Protein AF-A0A3D0P123-F1 (afdb_monomer_lite)

Sequence (82 aa):
MKLAGASLPGFVVRFDQLAEILVTTLIFVVLGLVFFTIAYFILSRIFDIHHEIEEDHNTALGIIIGSIMIGIAIIIAAAIHG

Secondary structure (DSSP, 8-state):
--------SS----HHHHHHHHHHHHHHHHHHHHHHHHHHHHHHHHS-HHHHHHTS--HHHHHHHHHHHHHHHHHHHHHHH-

Radius of gyration: 21.49 Å; chains: 1; bounding box: 66×27×42 Å

pLDDT: mean 82.46, std 12.27, range [41.72, 94.06]

Structure (mmCIF, N/CA/C/O backbone):
data_AF-A0A3D0P123-F1
#
_entry.id   AF-A0A3D0P123-F1
#
loop_
_atom_site.group_PDB
_atom_site.id
_atom_site.type_symbol
_atom_site.label_atom_id
_atom_site.label_alt_id
_atom_site.label_comp_id
_atom_site.label_asym_id
_atom_site.label_entity_id
_atom_site.label_seq_id
_atom_site.pdbx_PDB_ins_code
_atom_site.Cartn_x
_atom_site.Cartn_y
_atom_site.Cartn_z
_atom_site.occupancy
_atom_site.B_iso_or_equiv
_atom_site.auth_seq_id
_atom_site.auth_comp_id
_atom_site.auth_asym_id
_atom_site.auth_atom_id
_atom_site.pdbx_PDB_model_num
ATOM 1 N N . MET A 1 1 ? 45.750 10.616 -23.871 1.00 46.62 1 MET A N 1
ATOM 2 C CA . MET A 1 1 ? 45.186 11.981 -23.805 1.00 46.62 1 MET A CA 1
ATOM 3 C C . MET A 1 1 ? 44.150 12.131 -24.917 1.00 46.62 1 MET A C 1
ATOM 5 O O . MET A 1 1 ? 44.467 12.598 -25.999 1.00 46.62 1 MET A O 1
ATOM 9 N N . LYS A 1 2 ? 42.934 11.618 -24.692 1.00 41.72 2 LYS A N 1
ATOM 10 C CA . LYS A 1 2 ? 41.781 11.807 -25.580 1.00 41.72 2 LYS A CA 1
ATOM 11 C C . LYS A 1 2 ? 40.723 12.482 -24.720 1.00 41.72 2 LYS A C 1
ATOM 13 O O . LYS A 1 2 ? 40.396 11.985 -23.647 1.00 41.72 2 LYS A O 1
ATOM 18 N N . LEU A 1 3 ? 40.392 13.694 -25.136 1.00 47.50 3 LEU A N 1
ATOM 19 C CA . LEU A 1 3 ? 39.678 14.703 -24.376 1.00 47.50 3 LEU A CA 1
ATOM 20 C C . LEU A 1 3 ? 38.312 14.195 -23.925 1.00 47.50 3 LEU A C 1
ATOM 22 O O . LEU A 1 3 ? 37.609 13.520 -24.674 1.00 47.50 3 LEU A O 1
ATOM 26 N N . ALA A 1 4 ? 37.982 14.559 -22.689 1.00 52.47 4 ALA A N 1
ATOM 27 C CA . ALA A 1 4 ? 36.662 14.485 -22.104 1.00 52.47 4 ALA A CA 1
ATOM 28 C C . ALA A 1 4 ? 35.619 15.020 -23.096 1.00 52.47 4 ALA A C 1
ATOM 30 O O . ALA A 1 4 ? 35.516 16.224 -23.328 1.00 52.47 4 ALA A O 1
ATOM 31 N N . GLY A 1 5 ? 34.854 14.104 -23.689 1.00 49.75 5 GLY A N 1
ATOM 32 C CA . GLY A 1 5 ? 33.576 14.424 -24.300 1.00 49.75 5 GLY A CA 1
ATOM 33 C C . GLY A 1 5 ? 32.632 14.796 -23.171 1.00 49.75 5 GLY A C 1
ATOM 34 O O . GLY A 1 5 ? 32.056 13.917 -22.533 1.00 49.75 5 GLY A O 1
ATOM 35 N N . ALA A 1 6 ? 32.548 16.093 -22.885 1.00 56.94 6 ALA A N 1
ATOM 36 C CA . ALA A 1 6 ? 31.529 16.668 -22.030 1.00 56.94 6 ALA A CA 1
ATOM 37 C C . ALA A 1 6 ? 30.159 16.284 -22.606 1.00 56.94 6 ALA A C 1
ATOM 39 O O . ALA A 1 6 ? 29.661 16.895 -23.550 1.00 56.94 6 ALA A O 1
ATOM 40 N N . SER A 1 7 ? 29.582 15.213 -22.066 1.00 56.12 7 SER A N 1
ATOM 41 C CA . SER A 1 7 ? 28.165 14.924 -22.198 1.00 56.12 7 SER A CA 1
ATOM 42 C C . SER A 1 7 ? 27.451 16.026 -21.431 1.00 56.12 7 SER A C 1
ATOM 44 O O . SER A 1 7 ? 27.589 16.138 -20.216 1.00 56.12 7 SER A O 1
ATOM 46 N N . LEU A 1 8 ? 26.762 16.899 -22.163 1.00 59.50 8 LEU A N 1
ATOM 47 C CA . LEU A 1 8 ? 25.858 17.884 -21.586 1.00 59.50 8 LEU A CA 1
ATOM 48 C C . LEU A 1 8 ? 24.919 17.145 -20.613 1.00 59.50 8 LEU A C 1
ATOM 50 O O . LEU A 1 8 ? 24.186 16.252 -21.050 1.00 59.50 8 LEU A O 1
ATOM 54 N N . PRO A 1 9 ? 24.957 17.450 -19.304 1.00 61.41 9 PRO A N 1
ATOM 55 C CA . PRO A 1 9 ? 24.114 16.785 -18.329 1.00 61.41 9 PRO A CA 1
ATOM 56 C C . PRO A 1 9 ? 22.736 17.432 -18.416 1.00 61.41 9 PRO A C 1
ATOM 58 O O . PRO A 1 9 ? 22.446 18.412 -17.739 1.00 61.41 9 PRO A O 1
ATOM 61 N N . GLY A 1 10 ? 21.895 16.944 -19.319 1.00 63.84 10 GLY A N 1
ATOM 62 C CA . GLY A 1 10 ? 20.560 17.502 -19.453 1.00 63.84 10 GLY A CA 1
ATOM 63 C C . GLY A 1 10 ? 19.835 16.998 -20.680 1.00 63.84 10 GLY A C 1
ATOM 64 O O . GLY A 1 10 ? 19.991 17.545 -21.763 1.00 63.84 10 GLY A O 1
ATOM 65 N N . PHE A 1 11 ? 18.983 15.999 -20.465 1.00 64.62 11 PHE A N 1
ATOM 66 C CA . PHE A 1 11 ? 17.823 15.731 -21.312 1.00 64.62 11 PHE A CA 1
ATOM 67 C C . PHE A 1 11 ? 18.104 15.154 -22.713 1.00 64.62 11 PHE A C 1
ATOM 69 O O . PHE A 1 11 ? 17.677 15.687 -23.733 1.00 64.62 11 PHE A O 1
ATOM 76 N N . VAL A 1 12 ? 18.748 13.985 -22.765 1.00 71.31 12 VAL A N 1
ATOM 77 C CA . VAL A 1 12 ? 18.583 13.058 -23.897 1.00 71.31 12 VAL A CA 1
ATOM 78 C C . VAL A 1 12 ? 17.588 11.984 -23.460 1.00 71.31 12 VAL A C 1
ATOM 80 O O . VAL A 1 12 ? 17.955 11.058 -22.739 1.00 71.31 12 VAL A O 1
ATOM 83 N N . VAL A 1 13 ? 16.313 12.125 -23.842 1.00 73.38 13 VAL A N 1
ATOM 84 C CA . VAL A 1 13 ? 15.286 11.107 -23.564 1.00 73.38 13 VAL A CA 1
ATOM 85 C C . VAL A 1 13 ? 15.539 9.902 -24.466 1.00 73.38 13 VAL A C 1
ATOM 87 O O . VAL A 1 13 ? 15.330 9.941 -25.676 1.00 73.38 13 VAL A O 1
ATOM 90 N N . ARG A 1 14 ? 16.021 8.824 -23.856 1.00 82.50 14 ARG A N 1
ATOM 91 C CA . ARG A 1 14 ? 16.245 7.523 -24.484 1.00 82.50 14 ARG A CA 1
ATOM 92 C C . ARG A 1 14 ? 14.934 6.738 -24.458 1.00 82.50 14 ARG A C 1
ATOM 94 O O . ARG A 1 14 ? 14.562 6.189 -23.424 1.00 82.50 14 ARG A O 1
ATOM 101 N N . PHE A 1 15 ? 14.199 6.731 -25.570 1.00 82.81 15 PHE A N 1
ATOM 102 C CA . PHE A 1 15 ? 12.892 6.060 -25.663 1.00 82.81 15 PHE A CA 1
ATOM 103 C C . PHE A 1 15 ? 12.964 4.553 -25.365 1.00 82.81 15 PHE A C 1
ATOM 105 O O . PHE A 1 15 ? 12.016 3.994 -24.822 1.00 82.81 15 PHE A O 1
ATOM 112 N N . ASP A 1 16 ? 14.104 3.924 -25.659 1.00 84.62 16 ASP A N 1
ATOM 113 C CA . ASP A 1 16 ? 14.430 2.545 -25.293 1.00 84.62 16 ASP A CA 1
ATOM 114 C C . ASP A 1 16 ? 14.397 2.325 -23.771 1.00 84.62 16 ASP A C 1
ATOM 116 O O . ASP A 1 16 ? 13.754 1.393 -23.296 1.00 84.62 16 ASP A O 1
ATOM 120 N N . GLN A 1 17 ? 15.001 3.234 -23.002 1.00 85.12 17 GLN A N 1
ATOM 121 C CA . GLN A 1 17 ? 15.018 3.169 -21.535 1.00 85.12 17 GLN A CA 1
ATOM 122 C C . GLN A 1 17 ? 13.651 3.511 -20.935 1.00 85.12 17 GLN A C 1
ATOM 124 O O . GLN A 1 17 ? 13.238 2.932 -19.933 1.00 85.12 17 GLN A O 1
ATOM 129 N N . LEU A 1 18 ? 12.923 4.444 -21.555 1.00 86.81 18 LEU A N 1
ATOM 130 C CA . LEU A 1 18 ? 11.606 4.854 -21.075 1.00 86.81 18 LEU A CA 1
ATOM 131 C C . LEU A 1 18 ? 10.605 3.692 -21.116 1.00 86.81 18 LEU A C 1
ATOM 133 O O . LEU A 1 18 ? 9.834 3.519 -20.176 1.00 86.81 18 LEU A O 1
ATOM 137 N N . ALA A 1 19 ? 10.636 2.885 -22.180 1.00 88.88 19 ALA A N 1
ATOM 138 C CA . ALA A 1 19 ? 9.776 1.714 -22.308 1.00 88.88 19 ALA A CA 1
ATOM 139 C C . ALA A 1 19 ? 10.029 0.693 -21.185 1.00 88.88 19 ALA A C 1
ATOM 141 O O . ALA A 1 19 ? 9.081 0.216 -20.564 1.00 88.88 19 ALA A O 1
ATOM 142 N N . GLU A 1 20 ? 11.295 0.408 -20.877 1.00 87.81 20 GLU A N 1
ATOM 143 C CA . GLU A 1 20 ? 11.686 -0.519 -19.808 1.00 87.81 20 GLU A CA 1
ATOM 144 C C . GLU A 1 20 ? 11.235 -0.029 -18.420 1.00 87.81 20 GLU A C 1
ATOM 146 O O . GLU A 1 20 ? 10.649 -0.789 -17.640 1.00 87.81 20 GLU A O 1
ATOM 151 N N . ILE A 1 21 ? 11.419 1.266 -18.136 1.00 87.75 21 ILE A N 1
ATOM 152 C CA . ILE A 1 21 ? 10.980 1.894 -16.881 1.00 87.75 21 ILE A CA 1
ATOM 153 C C . ILE A 1 21 ? 9.453 1.851 -16.750 1.00 87.75 21 ILE A C 1
ATOM 155 O O . ILE A 1 21 ? 8.934 1.537 -15.677 1.00 87.75 21 ILE A O 1
ATOM 159 N N . LEU A 1 22 ? 8.718 2.145 -17.826 1.00 89.88 22 LEU A N 1
ATOM 160 C CA . LEU A 1 22 ? 7.253 2.131 -17.818 1.00 89.88 22 LEU A CA 1
ATOM 161 C C . LEU A 1 22 ? 6.690 0.729 -17.576 1.00 89.88 22 LEU A C 1
ATOM 163 O O . LEU A 1 22 ? 5.770 0.583 -16.774 1.00 89.88 22 LEU A O 1
ATOM 167 N N . VAL A 1 23 ? 7.249 -0.299 -18.222 1.00 90.94 23 VAL A N 1
ATOM 168 C CA . VAL A 1 23 ? 6.829 -1.695 -18.014 1.00 90.94 23 VAL A CA 1
ATOM 169 C C . VAL A 1 23 ? 7.067 -2.113 -16.566 1.00 90.94 23 VAL A C 1
ATOM 171 O O . VAL A 1 23 ? 6.159 -2.627 -15.915 1.00 90.94 23 VAL A O 1
ATOM 174 N N . THR A 1 24 ? 8.254 -1.824 -16.037 1.00 86.94 24 THR A N 1
ATOM 175 C CA . THR A 1 24 ? 8.612 -2.130 -14.647 1.00 86.94 24 THR A CA 1
ATOM 176 C C . THR A 1 24 ? 7.679 -1.421 -13.660 1.00 86.94 24 THR A C 1
ATOM 178 O O . THR A 1 24 ? 7.127 -2.044 -12.754 1.00 86.94 24 THR A O 1
ATOM 181 N N . THR A 1 25 ? 7.417 -0.130 -13.883 1.00 87.06 25 THR A N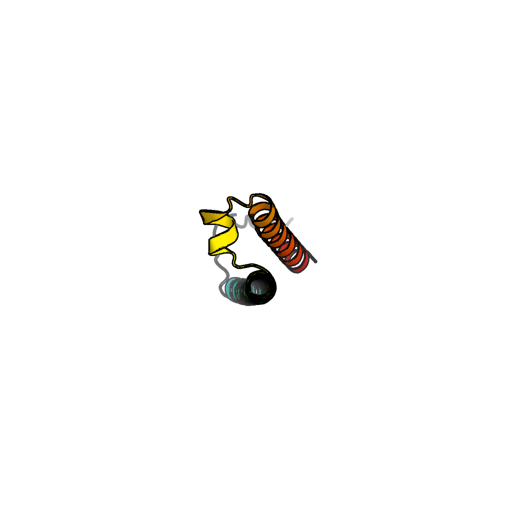 1
ATOM 182 C CA . THR A 1 25 ? 6.489 0.669 -13.068 1.00 87.06 25 THR A CA 1
ATOM 183 C C . THR A 1 25 ? 5.078 0.086 -13.099 1.00 87.06 25 THR A C 1
ATOM 185 O O . THR A 1 25 ? 4.444 -0.047 -12.054 1.00 87.06 25 THR A O 1
ATOM 188 N N . LEU A 1 26 ? 4.585 -0.303 -14.278 1.00 92.00 26 LEU A N 1
ATOM 189 C CA . LEU A 1 26 ? 3.247 -0.866 -14.432 1.00 92.00 26 LEU A CA 1
ATOM 190 C C . LEU A 1 26 ? 3.091 -2.177 -13.653 1.00 92.00 26 LEU A C 1
ATOM 192 O O . LEU A 1 26 ? 2.080 -2.366 -12.981 1.00 92.00 26 LEU A O 1
ATOM 196 N N . ILE A 1 27 ? 4.100 -3.051 -13.691 1.00 90.38 27 ILE A N 1
ATOM 197 C CA . ILE A 1 27 ? 4.103 -4.309 -12.932 1.00 90.38 27 ILE A CA 1
ATOM 198 C C . ILE A 1 27 ? 3.984 -4.029 -11.429 1.00 90.38 27 ILE A C 1
ATOM 200 O O . ILE A 1 27 ? 3.128 -4.614 -10.765 1.00 90.38 27 ILE A O 1
ATOM 204 N N . PHE A 1 28 ? 4.784 -3.103 -10.891 1.00 86.06 28 PHE A N 1
ATOM 205 C CA . PHE A 1 28 ? 4.737 -2.772 -9.463 1.00 86.06 28 PHE A CA 1
ATOM 206 C C . PHE A 1 28 ? 3.437 -2.082 -9.044 1.00 86.06 28 PHE A C 1
ATOM 208 O O . PHE A 1 28 ? 2.918 -2.376 -7.967 1.00 86.06 28 PHE A O 1
ATOM 215 N N . VAL A 1 29 ? 2.866 -1.223 -9.892 1.00 88.50 29 VAL A N 1
ATOM 216 C CA . VAL A 1 29 ? 1.549 -0.613 -9.647 1.00 88.50 29 VAL A CA 1
ATOM 217 C C . VAL A 1 29 ? 0.461 -1.683 -9.582 1.00 88.50 29 VAL A C 1
ATOM 219 O O . VAL A 1 29 ? -0.350 -1.673 -8.656 1.00 88.50 29 VAL A O 1
ATOM 222 N N . VAL A 1 30 ? 0.457 -2.634 -10.521 1.00 91.81 30 VAL A N 1
ATOM 223 C CA . VAL A 1 30 ? -0.516 -3.736 -10.534 1.00 91.81 30 VAL A CA 1
ATOM 224 C C . VAL A 1 30 ? -0.355 -4.621 -9.302 1.00 91.81 30 VAL A C 1
ATOM 226 O O . VAL A 1 30 ? -1.349 -4.941 -8.655 1.00 91.81 30 VAL A O 1
ATOM 229 N N . LEU A 1 31 ? 0.877 -4.973 -8.926 1.00 89.62 31 LEU A N 1
ATOM 230 C CA . LEU A 1 31 ? 1.134 -5.731 -7.701 1.00 89.62 31 LEU A CA 1
ATOM 231 C C . LEU A 1 31 ? 0.621 -4.987 -6.462 1.00 89.62 31 LEU A C 1
ATOM 233 O O . LEU A 1 31 ? -0.097 -5.573 -5.654 1.00 89.62 31 LEU A O 1
ATOM 237 N N . GLY A 1 32 ? 0.924 -3.692 -6.340 1.00 86.62 32 GLY A N 1
ATOM 238 C CA . GLY A 1 32 ? 0.440 -2.855 -5.243 1.00 86.62 32 GLY A CA 1
ATOM 239 C C . GLY A 1 32 ? -1.086 -2.816 -5.155 1.00 86.62 32 GLY A C 1
ATOM 240 O O . GLY A 1 32 ? -1.642 -2.989 -4.071 1.00 86.62 32 GLY A O 1
ATOM 241 N N . LEU A 1 33 ? -1.766 -2.670 -6.296 1.00 91.50 33 LEU A N 1
ATOM 242 C CA . LEU A 1 33 ? -3.227 -2.710 -6.383 1.00 91.50 33 LEU A CA 1
ATOM 243 C C . LEU A 1 33 ? -3.793 -4.064 -5.949 1.00 91.50 33 LEU A C 1
ATOM 245 O O . LEU A 1 33 ? -4.748 -4.097 -5.182 1.00 91.50 33 LEU A O 1
ATOM 249 N N . VAL A 1 34 ? -3.192 -5.176 -6.377 1.00 92.50 34 VAL A N 1
ATOM 250 C CA . VAL A 1 34 ? -3.633 -6.521 -5.978 1.00 92.50 34 VAL A CA 1
ATOM 251 C C . VAL A 1 34 ? -3.533 -6.701 -4.462 1.00 92.50 34 VAL A C 1
ATOM 253 O O . VAL A 1 34 ? -4.508 -7.114 -3.832 1.00 92.50 34 VAL A O 1
ATOM 256 N N . PHE A 1 35 ? -2.398 -6.345 -3.852 1.00 89.19 35 PHE A N 1
ATOM 257 C CA . PHE A 1 35 ? -2.235 -6.432 -2.397 1.00 89.19 35 PHE A CA 1
ATOM 258 C C . PHE A 1 35 ? -3.202 -5.510 -1.650 1.00 89.19 35 PHE A C 1
ATOM 260 O O . PHE A 1 35 ? -3.800 -5.932 -0.659 1.00 89.19 35 PHE A O 1
ATOM 267 N N . PHE A 1 36 ? -3.399 -4.286 -2.143 1.00 89.06 36 PHE A N 1
ATOM 268 C CA . PHE A 1 36 ? -4.372 -3.347 -1.593 1.00 89.06 36 PHE A CA 1
ATOM 269 C C . PHE A 1 36 ? -5.789 -3.922 -1.622 1.00 89.06 36 PHE A C 1
ATOM 271 O O . PHE A 1 36 ? -6.465 -3.940 -0.596 1.00 89.06 36 PHE A O 1
ATOM 278 N N . THR A 1 37 ? -6.230 -4.437 -2.771 1.00 91.56 37 THR A N 1
ATOM 279 C CA . THR A 1 37 ? -7.566 -5.015 -2.922 1.00 91.56 37 THR A CA 1
ATOM 280 C C . THR A 1 37 ? -7.761 -6.212 -2.002 1.00 91.56 37 THR A C 1
ATOM 282 O O . THR A 1 37 ? -8.803 -6.304 -1.361 1.00 91.56 37 THR A O 1
ATOM 285 N N . ILE A 1 38 ? -6.771 -7.102 -1.880 1.00 92.44 38 ILE A N 1
ATOM 286 C CA . ILE A 1 38 ? -6.850 -8.254 -0.971 1.00 92.44 38 ILE A CA 1
ATOM 287 C C . ILE A 1 38 ? -6.969 -7.786 0.484 1.00 92.44 38 ILE A C 1
ATOM 289 O O . ILE A 1 38 ? -7.855 -8.247 1.203 1.00 92.44 38 ILE A O 1
ATOM 293 N N . ALA A 1 39 ? -6.116 -6.856 0.918 1.00 89.12 39 ALA A N 1
ATOM 294 C CA . ALA A 1 39 ? -6.134 -6.355 2.289 1.00 89.12 39 ALA A CA 1
ATOM 295 C C . ALA A 1 39 ? -7.452 -5.637 2.620 1.00 89.12 39 ALA A C 1
ATOM 297 O O . ALA A 1 39 ? -8.057 -5.905 3.659 1.00 89.12 39 ALA A O 1
ATOM 298 N N . TYR A 1 40 ? -7.931 -4.779 1.715 1.00 88.44 40 TYR A N 1
ATOM 299 C CA . TYR A 1 40 ? -9.211 -4.091 1.862 1.00 88.44 40 TYR A CA 1
ATOM 300 C C . TYR A 1 40 ? -10.385 -5.073 1.882 1.00 88.44 40 TYR A C 1
ATOM 302 O O . TYR A 1 40 ? -11.262 -4.962 2.735 1.00 88.44 40 TYR A O 1
ATOM 310 N N . PHE A 1 41 ? -10.390 -6.068 0.991 1.00 91.94 41 PHE A N 1
ATOM 311 C CA . PHE A 1 41 ? -11.445 -7.075 0.936 1.00 91.94 41 PHE A CA 1
ATOM 312 C C . PHE A 1 41 ? -11.544 -7.854 2.250 1.00 91.94 41 PHE A C 1
ATOM 314 O O . PHE A 1 41 ? -12.638 -7.983 2.801 1.00 91.94 41 PHE A O 1
ATOM 321 N N . ILE A 1 42 ? -10.405 -8.310 2.785 1.00 89.94 42 ILE A N 1
ATOM 322 C CA . ILE A 1 42 ? -10.339 -8.985 4.088 1.00 89.94 42 ILE A CA 1
ATOM 323 C C . ILE A 1 42 ? -10.895 -8.073 5.186 1.00 89.94 42 ILE A C 1
ATOM 325 O O . ILE A 1 42 ? -11.736 -8.513 5.965 1.00 89.94 42 ILE A O 1
ATOM 329 N N . LEU A 1 43 ? -10.476 -6.805 5.225 1.00 86.69 43 LEU A N 1
ATOM 330 C CA . LEU A 1 43 ? -10.923 -5.863 6.248 1.00 86.69 43 LEU A CA 1
ATOM 331 C C . LEU A 1 43 ? -12.434 -5.603 6.170 1.00 86.69 43 LEU A C 1
ATOM 333 O O . LEU A 1 43 ? -13.114 -5.711 7.187 1.00 86.69 43 LEU A O 1
ATOM 337 N N . SER A 1 44 ? -12.962 -5.360 4.966 1.00 87.94 44 SER A N 1
ATOM 338 C CA . SER A 1 44 ? -14.396 -5.115 4.739 1.00 87.94 44 SER A CA 1
ATOM 339 C C . SER A 1 44 ? -15.270 -6.318 5.090 1.00 87.94 44 SER A C 1
ATOM 341 O O . SER A 1 44 ? -16.459 -6.182 5.354 1.00 87.94 44 SER A O 1
ATOM 343 N N . ARG A 1 45 ? -14.694 -7.529 5.082 1.00 87.56 45 ARG A N 1
ATOM 344 C CA . ARG A 1 45 ? -15.435 -8.738 5.431 1.00 87.56 45 ARG A CA 1
ATOM 345 C C . ARG A 1 45 ? -15.566 -8.928 6.939 1.00 87.56 45 ARG A C 1
ATOM 347 O O . ARG A 1 45 ? -16.507 -9.607 7.359 1.00 87.56 45 ARG A O 1
ATOM 354 N N . ILE A 1 46 ? -14.622 -8.384 7.707 1.00 85.94 46 ILE A N 1
ATOM 355 C CA . ILE A 1 46 ? -14.544 -8.516 9.166 1.00 85.94 46 ILE A CA 1
ATOM 356 C C . ILE A 1 46 ? -15.249 -7.341 9.855 1.00 85.94 46 ILE A C 1
ATOM 358 O O . ILE A 1 46 ? -15.923 -7.564 10.855 1.00 85.94 46 ILE A O 1
ATOM 362 N N . PHE A 1 47 ? -15.128 -6.127 9.311 1.00 82.00 47 PHE A N 1
ATOM 363 C CA . PHE A 1 47 ? -15.690 -4.903 9.882 1.00 82.00 47 PHE A CA 1
ATOM 364 C C . PHE A 1 47 ? -16.461 -4.112 8.826 1.00 82.00 47 PHE A C 1
ATOM 366 O O . PHE A 1 47 ? -16.017 -4.021 7.677 1.00 82.00 47 PHE A O 1
ATOM 373 N N . ASP A 1 48 ? -17.574 -3.494 9.223 1.00 85.31 48 ASP A N 1
ATOM 374 C CA . ASP A 1 48 ? -18.232 -2.490 8.391 1.00 85.31 48 ASP A CA 1
ATOM 375 C C . ASP A 1 48 ? -17.446 -1.179 8.499 1.00 85.31 48 ASP A C 1
ATOM 377 O O . ASP A 1 48 ? -17.617 -0.388 9.418 1.00 85.31 48 ASP A O 1
ATOM 381 N N . ILE A 1 49 ? -16.507 -0.978 7.572 1.00 83.25 49 ILE A N 1
ATOM 382 C CA . ILE A 1 49 ? -15.536 0.123 7.644 1.00 83.25 49 ILE A CA 1
ATOM 383 C C . ILE A 1 49 ? -16.225 1.492 7.719 1.00 83.25 49 ILE A C 1
ATOM 385 O O . ILE A 1 49 ? -15.703 2.397 8.368 1.00 83.25 49 ILE A O 1
ATOM 389 N N . HIS A 1 50 ? -17.369 1.654 7.051 1.00 81.94 50 HIS A N 1
ATOM 390 C CA . HIS A 1 50 ? -18.088 2.923 7.054 1.00 81.94 50 HIS A CA 1
ATOM 391 C C . HIS A 1 50 ? -18.740 3.180 8.409 1.00 81.94 50 HIS A C 1
ATOM 393 O O . HIS A 1 50 ? -18.510 4.237 8.995 1.00 81.94 50 HIS A O 1
ATOM 399 N N . HIS A 1 51 ? -19.476 2.196 8.927 1.00 83.25 51 HIS A N 1
ATOM 400 C CA . HIS A 1 51 ? -20.153 2.315 10.214 1.00 83.25 51 HIS A CA 1
ATOM 401 C C . HIS A 1 51 ? -19.145 2.508 11.359 1.00 83.25 51 HIS A C 1
ATOM 403 O O . HIS A 1 51 ? -19.260 3.451 12.143 1.00 83.25 51 HIS A O 1
ATOM 409 N N . GLU A 1 52 ? -18.068 1.716 11.381 1.00 83.56 52 GLU A N 1
ATOM 410 C CA . GLU A 1 52 ? -17.098 1.769 12.473 1.00 83.56 52 GLU A CA 1
ATOM 411 C C . GLU A 1 52 ? -16.291 3.077 12.512 1.00 83.56 52 GLU A C 1
ATOM 413 O O . GLU A 1 52 ? -15.910 3.531 13.591 1.00 83.56 52 GLU A O 1
ATOM 418 N N . ILE A 1 53 ? -15.979 3.690 11.364 1.00 83.88 53 ILE A N 1
ATOM 419 C CA . ILE A 1 53 ? -15.198 4.940 11.332 1.00 83.88 53 ILE A CA 1
ATOM 420 C C . ILE A 1 53 ? -16.088 6.167 11.536 1.00 83.88 53 ILE A C 1
ATOM 422 O O . ILE A 1 53 ? -15.681 7.101 12.235 1.00 83.88 53 ILE A O 1
ATOM 426 N N . GLU A 1 54 ? -17.265 6.193 10.912 1.00 81.50 54 GLU A N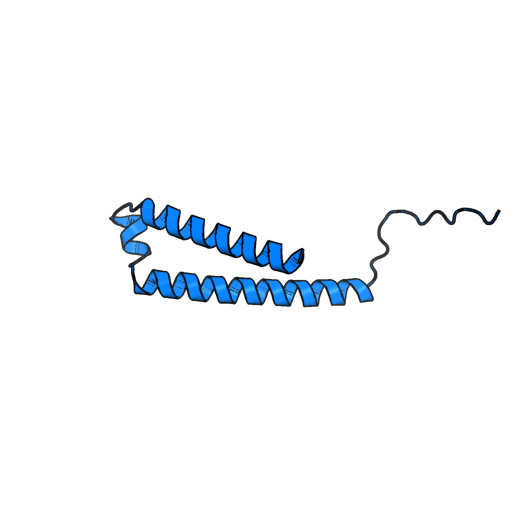 1
ATOM 427 C CA . GLU A 1 54 ? -18.122 7.379 10.889 1.00 81.50 54 GLU A CA 1
ATOM 428 C C . GLU A 1 54 ? -19.049 7.453 12.103 1.00 81.50 54 GLU A C 1
ATOM 430 O O . GLU A 1 54 ? -19.139 8.514 12.719 1.00 81.50 54 GLU A O 1
ATOM 435 N N . GLU A 1 55 ? -19.683 6.341 12.480 1.00 80.12 55 GLU A N 1
ATOM 436 C CA . GLU A 1 55 ? -20.679 6.311 13.557 1.00 80.12 55 GLU A CA 1
ATOM 437 C C . GLU A 1 55 ? -20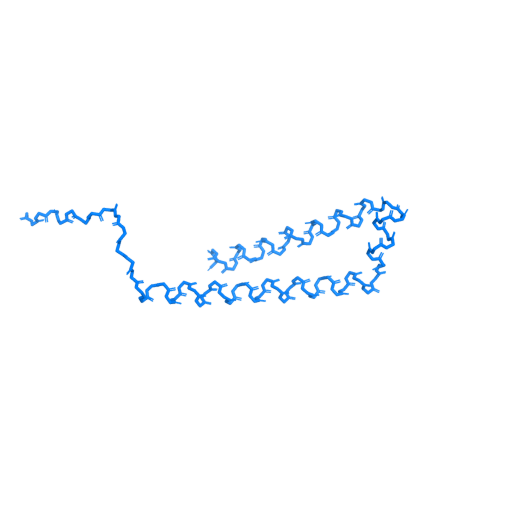.045 5.964 14.909 1.00 80.12 55 GLU A C 1
ATOM 439 O O . GLU A 1 55 ? -20.254 6.680 15.890 1.00 80.12 55 GLU A O 1
ATOM 444 N N . ASP A 1 56 ? -19.195 4.934 14.953 1.00 85.31 56 ASP A N 1
ATOM 445 C CA . ASP A 1 56 ? -18.548 4.490 16.199 1.00 85.31 56 ASP A CA 1
ATOM 446 C C . ASP A 1 56 ? -17.231 5.221 16.509 1.00 85.31 56 ASP A C 1
ATOM 448 O O . ASP A 1 56 ? -16.611 4.994 17.554 1.00 85.31 56 ASP A O 1
ATOM 452 N N . HIS A 1 57 ? -16.776 6.105 15.612 1.00 84.38 57 HIS A N 1
ATOM 453 C CA . HIS A 1 57 ? -15.518 6.851 15.741 1.00 84.38 57 HIS A CA 1
ATOM 454 C C . HIS A 1 57 ? -14.315 5.964 16.115 1.00 84.38 57 HIS A C 1
ATOM 456 O O . HIS A 1 57 ? -13.416 6.356 16.874 1.00 84.38 57 HIS A O 1
ATOM 462 N N . ASN A 1 58 ? -14.275 4.748 15.566 1.00 87.94 58 ASN A N 1
ATOM 463 C CA . ASN A 1 58 ? -13.277 3.745 15.887 1.00 87.94 58 ASN A CA 1
ATOM 464 C C . ASN A 1 58 ? -11.912 4.111 15.286 1.00 87.94 58 ASN A C 1
ATOM 466 O O . ASN A 1 58 ? -11.509 3.681 14.202 1.00 87.94 58 ASN A O 1
ATOM 470 N N . THR A 1 59 ? -11.149 4.892 16.049 1.00 89.62 59 THR A N 1
ATOM 471 C CA . THR A 1 59 ? -9.801 5.335 15.673 1.00 89.62 59 THR A CA 1
ATOM 472 C C . THR A 1 59 ? -8.845 4.150 15.490 1.00 89.62 59 THR A C 1
ATOM 474 O O . THR A 1 59 ? -7.926 4.222 14.673 1.00 89.62 59 THR A O 1
ATOM 477 N N . ALA A 1 60 ? -9.063 3.033 16.198 1.00 88.81 60 ALA A N 1
ATOM 478 C CA . ALA A 1 60 ? -8.232 1.840 16.053 1.00 88.81 60 ALA A CA 1
ATOM 479 C C . ALA A 1 60 ? -8.348 1.243 14.642 1.00 88.81 60 ALA A C 1
ATOM 481 O O . ALA A 1 60 ? -7.330 0.860 14.065 1.00 88.81 60 ALA A O 1
ATOM 482 N N . LEU A 1 61 ? -9.546 1.245 14.043 1.00 87.50 61 LEU A N 1
ATOM 483 C CA . LEU A 1 61 ? -9.733 0.812 12.656 1.00 87.50 61 LEU A CA 1
ATOM 484 C C . LEU A 1 61 ? -8.989 1.731 11.673 1.00 87.50 61 LEU A C 1
ATOM 486 O O . LEU A 1 61 ? -8.322 1.246 10.758 1.00 87.50 61 LEU A O 1
ATOM 490 N N . GLY A 1 62 ? -9.004 3.046 11.913 1.00 87.50 62 GLY A N 1
ATOM 491 C CA . GLY A 1 62 ? -8.206 4.009 11.146 1.00 87.50 62 GLY A CA 1
ATOM 492 C C . GLY A 1 62 ? -6.698 3.734 11.223 1.00 87.50 62 GLY A C 1
ATOM 493 O O . GLY A 1 62 ? -6.011 3.745 10.200 1.00 87.50 62 GLY A O 1
ATOM 494 N N . ILE A 1 63 ? -6.183 3.407 12.414 1.00 91.81 63 ILE A N 1
ATOM 495 C CA . ILE A 1 63 ? -4.776 3.018 12.608 1.00 91.81 63 ILE A CA 1
ATOM 496 C C . ILE A 1 63 ? -4.460 1.721 11.855 1.00 91.81 63 ILE A C 1
ATOM 498 O O . ILE A 1 63 ? -3.398 1.625 11.238 1.00 91.81 63 ILE A O 1
ATOM 502 N N . ILE A 1 64 ? -5.364 0.737 11.856 1.00 89.75 64 ILE A N 1
ATOM 503 C CA . ILE A 1 64 ? -5.185 -0.522 11.117 1.00 89.75 64 ILE A CA 1
ATOM 504 C C . ILE A 1 64 ? -5.084 -0.248 9.614 1.00 89.75 64 ILE A C 1
ATOM 506 O O . ILE A 1 64 ? -4.134 -0.708 8.980 1.00 89.75 64 ILE A O 1
ATOM 510 N N . ILE A 1 65 ? -5.996 0.550 9.050 1.00 88.88 65 ILE A N 1
ATOM 511 C CA . ILE A 1 65 ? -5.963 0.923 7.627 1.00 88.88 65 ILE A CA 1
ATOM 512 C C . ILE A 1 65 ? -4.658 1.656 7.295 1.00 88.88 65 ILE A C 1
ATOM 514 O O . ILE A 1 65 ? -3.979 1.296 6.332 1.00 88.88 65 ILE A O 1
ATOM 518 N N . GLY A 1 66 ? -4.254 2.629 8.118 1.00 91.50 66 GLY A N 1
ATOM 519 C CA . GLY A 1 66 ? -2.979 3.330 7.951 1.00 91.50 66 GLY A CA 1
ATOM 520 C C . GLY A 1 66 ? -1.770 2.389 8.009 1.00 91.50 66 GLY A C 1
ATOM 521 O O . GLY A 1 66 ? -0.865 2.483 7.181 1.00 91.50 66 GLY A O 1
ATOM 522 N N . SER A 1 67 ? -1.780 1.421 8.926 1.00 93.25 67 SER A N 1
ATOM 523 C CA . SER A 1 67 ? -0.713 0.419 9.059 1.00 93.25 67 SER A CA 1
ATOM 524 C C . SER A 1 67 ? -0.635 -0.504 7.840 1.00 93.25 67 SER A C 1
ATOM 526 O O . SER A 1 67 ? 0.460 -0.813 7.374 1.00 93.25 67 SER A O 1
ATOM 528 N N . ILE A 1 68 ? -1.783 -0.897 7.276 1.00 90.19 68 ILE A N 1
ATOM 529 C CA . ILE A 1 68 ? -1.855 -1.680 6.034 1.00 90.19 68 ILE A CA 1
ATOM 530 C C . ILE A 1 68 ? -1.240 -0.891 4.868 1.00 90.19 68 ILE A C 1
ATOM 532 O O . ILE A 1 68 ? -0.460 -1.456 4.098 1.00 90.19 68 ILE A O 1
ATOM 536 N N . MET A 1 69 ? -1.525 0.414 4.758 1.00 90.31 69 MET A N 1
ATOM 537 C CA . MET A 1 69 ? -0.941 1.269 3.710 1.00 90.31 69 MET A CA 1
ATOM 538 C C . MET A 1 69 ? 0.582 1.339 3.818 1.00 90.31 69 MET A C 1
ATOM 540 O O . MET A 1 69 ? 1.280 1.192 2.814 1.00 90.31 69 MET A O 1
ATOM 544 N N . ILE A 1 70 ? 1.103 1.502 5.037 1.00 94.06 70 ILE A N 1
ATOM 545 C CA . ILE A 1 70 ? 2.549 1.519 5.290 1.00 94.06 70 ILE A CA 1
ATOM 546 C C . ILE A 1 70 ? 3.180 0.169 4.927 1.00 94.06 70 ILE A C 1
ATOM 548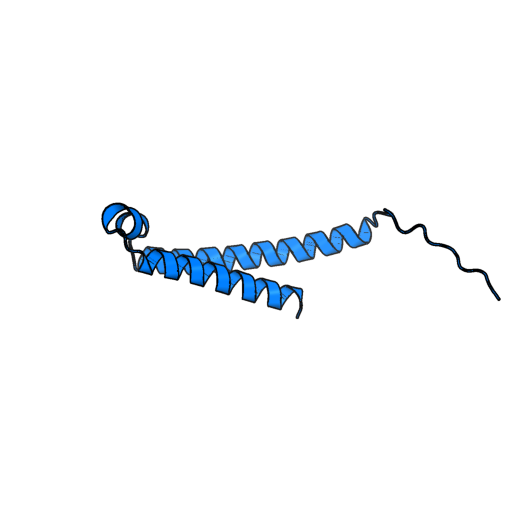 O O . ILE A 1 70 ? 4.211 0.138 4.256 1.00 94.06 70 ILE A O 1
ATOM 552 N N . GLY A 1 71 ? 2.557 -0.949 5.311 1.00 91.44 71 GLY A N 1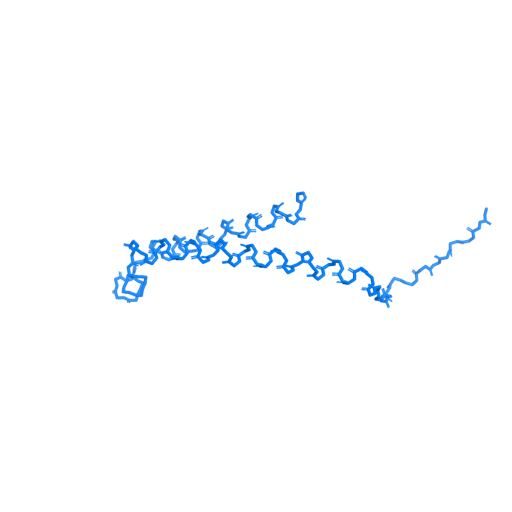
ATOM 553 C CA . GLY A 1 71 ? 3.047 -2.287 4.973 1.00 91.44 71 GLY A CA 1
ATOM 554 C C . GLY A 1 71 ? 3.159 -2.512 3.462 1.00 91.44 71 GLY A C 1
ATOM 555 O O . GLY A 1 71 ? 4.196 -2.970 2.982 1.00 91.44 71 GLY A O 1
ATOM 556 N N . ILE A 1 72 ? 2.133 -2.122 2.698 1.00 89.44 72 ILE A N 1
ATOM 557 C CA . ILE A 1 72 ? 2.145 -2.216 1.230 1.00 89.44 72 ILE A CA 1
ATOM 558 C C . ILE A 1 72 ? 3.248 -1.332 0.635 1.00 89.44 72 ILE A C 1
ATOM 560 O O . ILE A 1 72 ? 3.984 -1.787 -0.241 1.00 89.44 72 ILE A O 1
ATOM 564 N N . ALA A 1 73 ? 3.421 -0.105 1.138 1.00 90.44 73 ALA A N 1
ATOM 565 C CA . ALA A 1 73 ? 4.484 0.789 0.681 1.00 90.44 73 ALA A CA 1
ATOM 566 C C . ALA A 1 73 ? 5.885 0.185 0.889 1.00 90.44 73 ALA A C 1
ATOM 568 O O . ALA A 1 73 ? 6.725 0.274 -0.006 1.00 90.44 73 ALA A O 1
ATOM 569 N N . ILE A 1 74 ? 6.125 -0.477 2.026 1.00 91.56 74 ILE A N 1
ATOM 570 C CA . ILE A 1 74 ? 7.400 -1.151 2.318 1.00 91.56 74 ILE A CA 1
ATOM 571 C C . ILE A 1 74 ? 7.633 -2.331 1.368 1.00 91.56 74 ILE A C 1
ATOM 573 O O . ILE A 1 74 ? 8.734 -2.467 0.839 1.00 91.56 74 ILE A O 1
ATOM 577 N N . ILE A 1 75 ? 6.615 -3.161 1.117 1.00 86.12 75 ILE A N 1
ATOM 578 C CA . ILE A 1 75 ? 6.722 -4.303 0.192 1.00 86.12 75 ILE A CA 1
ATOM 579 C C . ILE A 1 75 ? 7.073 -3.818 -1.218 1.00 86.12 75 ILE A C 1
ATOM 581 O O . ILE A 1 75 ? 7.977 -4.365 -1.847 1.00 86.12 75 ILE A O 1
ATOM 585 N N . ILE A 1 76 ? 6.404 -2.768 -1.701 1.00 83.88 76 ILE A N 1
ATOM 586 C CA . ILE A 1 76 ? 6.685 -2.183 -3.019 1.00 83.88 76 ILE A CA 1
ATOM 587 C C . ILE A 1 76 ? 8.098 -1.593 -3.053 1.00 83.88 76 ILE A C 1
ATOM 589 O O . ILE A 1 76 ? 8.845 -1.850 -3.993 1.00 83.88 76 ILE A O 1
ATOM 593 N N . ALA A 1 77 ? 8.496 -0.838 -2.024 1.00 88.00 77 ALA A N 1
ATOM 594 C CA . ALA A 1 77 ? 9.834 -0.259 -1.948 1.00 88.00 77 ALA A CA 1
ATOM 595 C C . ALA A 1 77 ? 10.927 -1.337 -1.967 1.00 88.00 77 ALA A C 1
ATOM 597 O O . ALA A 1 77 ? 11.918 -1.176 -2.679 1.00 88.00 77 ALA A O 1
ATOM 598 N N . ALA A 1 78 ? 10.729 -2.438 -1.237 1.00 85.75 78 ALA A N 1
ATOM 599 C CA . ALA A 1 78 ? 11.626 -3.589 -1.241 1.00 85.75 78 ALA A CA 1
ATOM 600 C C . ALA A 1 78 ? 11.669 -4.282 -2.608 1.00 85.75 78 ALA A C 1
ATOM 602 O O . ALA A 1 78 ? 12.734 -4.701 -3.035 1.00 85.75 78 ALA A O 1
ATOM 603 N N . ALA A 1 79 ? 10.543 -4.365 -3.316 1.00 81.38 79 ALA A N 1
ATOM 604 C CA . ALA A 1 79 ? 10.493 -4.968 -4.64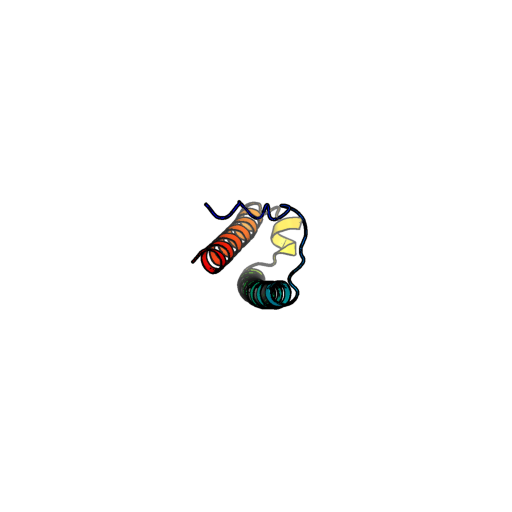3 1.00 81.38 79 ALA A CA 1
ATOM 605 C C . ALA A 1 79 ? 11.172 -4.102 -5.725 1.00 81.38 79 ALA A C 1
ATOM 607 O O . ALA A 1 79 ? 11.681 -4.641 -6.699 1.00 81.38 79 ALA A O 1
ATOM 608 N N . ILE A 1 80 ? 11.200 -2.774 -5.546 1.00 81.50 80 ILE A N 1
ATOM 609 C CA . ILE A 1 80 ? 11.894 -1.834 -6.444 1.00 81.50 80 ILE A CA 1
ATOM 610 C C . ILE A 1 80 ? 13.408 -1.794 -6.178 1.00 81.50 80 ILE A C 1
ATOM 612 O O . ILE A 1 80 ? 14.183 -1.637 -7.117 1.00 81.50 80 ILE A O 1
ATOM 616 N N . HIS A 1 81 ? 13.829 -1.872 -4.910 1.00 79.00 81 HIS A N 1
ATOM 617 C CA . HIS A 1 81 ? 15.245 -1.765 -4.517 1.00 79.00 81 HIS A CA 1
ATOM 618 C C . HIS A 1 81 ? 15.971 -3.115 -4.393 1.00 79.00 81 HIS A C 1
ATOM 620 O O . HIS A 1 81 ? 17.193 -3.112 -4.231 1.00 79.00 81 HIS A O 1
ATOM 626 N N . GLY A 1 82 ? 15.230 -4.226 -4.372 1.00 62.16 82 GLY A N 1
ATOM 627 C CA . GLY A 1 82 ? 15.738 -5.590 -4.200 1.00 62.16 82 GLY A CA 1
ATOM 628 C C . GLY A 1 82 ? 16.285 -6.222 -5.469 1.00 62.16 82 GLY A C 1
ATOM 629 O O . GLY A 1 82 ? 15.871 -5.813 -6.575 1.00 62.16 82 GLY A O 1
#

Foldseek 3Di:
DDDDPPPPPDDPDDVVVVVVVVVVVVVLVVVLVVLLCVVVVVLVVVDVLCCCCPPVVPVVSVVVNVVSVVVSVVVSVVVVVD